Protein AF-A0ABD3AY04-F1 (afdb_monomer)

Structure (mmCIF, N/CA/C/O backbone):
data_AF-A0ABD3AY04-F1
#
_entry.id   AF-A0ABD3AY04-F1
#
loop_
_atom_site.group_PDB
_atom_site.id
_atom_site.type_symbol
_atom_site.label_atom_id
_atom_site.label_alt_id
_atom_site.label_comp_id
_atom_site.label_asym_id
_atom_site.label_entity_id
_atom_site.label_seq_id
_atom_site.pdbx_PDB_ins_code
_atom_site.Cartn_x
_atom_site.Cartn_y
_atom_site.Cartn_z
_atom_site.occupancy
_atom_site.B_iso_or_equiv
_atom_site.auth_seq_id
_atom_site.auth_comp_id
_atom_site.auth_asym_id
_atom_site.auth_atom_id
_atom_site.pdbx_PDB_model_num
ATOM 1 N N . MET A 1 1 ? -29.544 52.229 37.852 1.00 45.53 1 MET A N 1
ATOM 2 C CA . MET A 1 1 ? -28.574 52.099 38.958 1.00 45.53 1 MET A CA 1
ATOM 3 C C . MET A 1 1 ? -29.286 51.544 40.180 1.00 45.53 1 MET A C 1
ATOM 5 O O . MET A 1 1 ? -29.879 52.340 40.889 1.00 45.53 1 MET A O 1
ATOM 9 N N . THR A 1 2 ? -29.266 50.226 40.407 1.00 47.50 2 THR A N 1
ATOM 10 C CA . THR A 1 2 ? -29.200 49.605 41.752 1.00 47.50 2 THR A CA 1
ATOM 11 C C . THR A 1 2 ? -29.108 48.088 41.587 1.00 47.50 2 THR A C 1
ATOM 13 O O . THR A 1 2 ? -30.086 47.426 41.263 1.00 47.50 2 THR A O 1
ATOM 16 N N . PHE A 1 3 ? -27.908 47.539 41.775 1.00 42.91 3 PHE A N 1
ATOM 17 C CA . PHE A 1 3 ? -27.720 46.121 42.066 1.00 42.91 3 PHE A CA 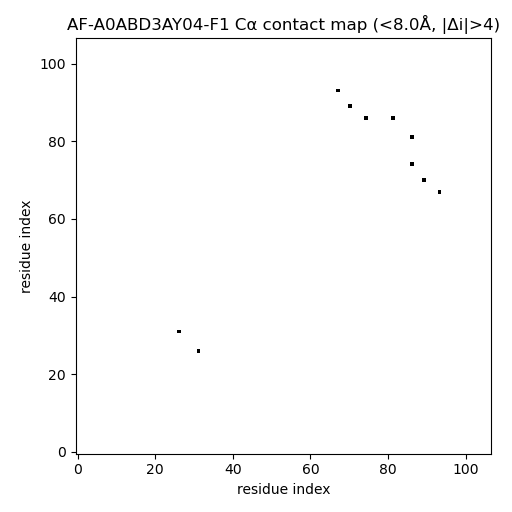1
ATOM 18 C C . PHE A 1 3 ? -27.689 46.001 43.590 1.00 42.91 3 PHE A C 1
ATOM 20 O O . PHE A 1 3 ? -26.745 46.477 44.217 1.00 42.91 3 PHE A O 1
ATOM 27 N N . HIS A 1 4 ? -28.719 45.410 44.192 1.00 53.72 4 HIS A N 1
ATOM 28 C CA . HIS A 1 4 ? -28.672 45.027 45.600 1.00 53.72 4 HIS A CA 1
ATOM 29 C C . HIS A 1 4 ? -28.093 43.614 45.702 1.00 53.72 4 HIS A C 1
ATOM 31 O O . HIS A 1 4 ? -28.765 42.625 45.421 1.00 53.72 4 HIS A O 1
ATOM 37 N N . LEU A 1 5 ? -26.818 43.544 46.083 1.00 49.62 5 LEU A N 1
ATOM 38 C CA . LEU A 1 5 ? -26.184 42.337 46.600 1.00 49.62 5 LEU A CA 1
ATOM 39 C C . LEU A 1 5 ? -26.751 42.059 47.996 1.00 49.62 5 LEU A C 1
ATOM 41 O O . LEU A 1 5 ? -26.503 42.823 48.926 1.00 49.62 5 LEU A O 1
ATOM 45 N N . LEU A 1 6 ? -27.491 40.962 48.139 1.00 49.34 6 LEU A N 1
ATOM 46 C CA . LEU A 1 6 ? -27.768 40.346 49.432 1.00 49.34 6 LEU A CA 1
ATOM 47 C C . LEU A 1 6 ? -26.966 39.050 49.518 1.00 49.34 6 LEU A C 1
ATOM 49 O O . LEU A 1 6 ? -27.215 38.076 48.811 1.00 49.34 6 LEU A O 1
ATOM 53 N N . THR A 1 7 ? -25.958 39.095 50.378 1.00 63.00 7 THR A N 1
ATOM 54 C CA . THR A 1 7 ? -25.218 37.954 50.903 1.00 63.00 7 THR A CA 1
ATOM 55 C C . THR A 1 7 ? -26.142 37.040 51.710 1.00 63.00 7 THR A C 1
ATOM 57 O O . THR A 1 7 ? -26.946 37.535 52.501 1.00 63.00 7 THR A O 1
ATOM 60 N N . PRO A 1 8 ? -25.981 35.710 51.630 1.00 51.56 8 PRO A N 1
ATOM 61 C CA . PRO A 1 8 ? -26.436 34.832 52.689 1.00 51.56 8 PRO A CA 1
ATOM 6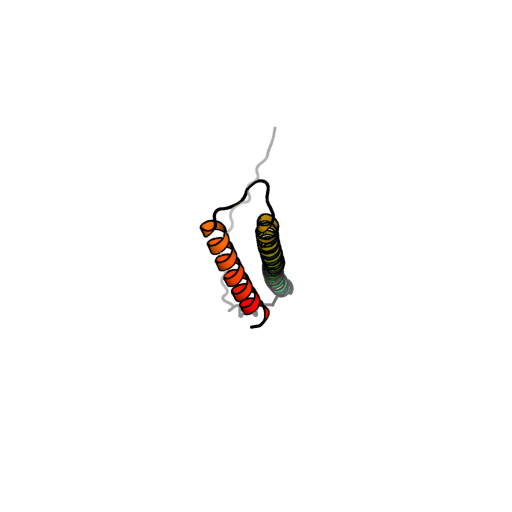2 C C . PRO A 1 8 ? -25.324 34.626 53.715 1.00 51.56 8 PRO A C 1
ATOM 64 O O . PRO A 1 8 ? -24.173 34.319 53.408 1.00 51.56 8 PRO A O 1
ATOM 67 N N . HIS A 1 9 ? -25.752 34.832 54.948 1.00 43.84 9 HIS A N 1
ATOM 68 C CA . HIS A 1 9 ? -25.082 34.656 56.217 1.00 43.84 9 HIS A CA 1
ATOM 69 C C . HIS A 1 9 ? -24.584 33.216 56.437 1.00 43.84 9 HIS A C 1
ATOM 71 O O . HIS A 1 9 ? -25.215 32.240 56.036 1.00 43.84 9 HIS A O 1
ATOM 77 N N . SER A 1 10 ? -23.440 33.119 57.107 1.00 48.16 10 SER A N 1
ATOM 78 C CA . SER A 1 10 ? -22.774 31.909 57.581 1.00 48.16 10 SER A CA 1
ATOM 79 C C . SER A 1 10 ? -23.662 31.025 58.460 1.00 48.16 10 SER A C 1
ATOM 81 O O . SER A 1 10 ? -24.239 31.512 59.429 1.00 48.16 10 SER A O 1
ATOM 83 N N . ALA A 1 11 ? -23.637 29.712 58.227 1.00 40.47 11 ALA A N 1
ATOM 84 C CA . ALA A 1 11 ? -23.901 28.725 59.268 1.00 40.47 11 ALA A CA 1
ATOM 85 C C . ALA A 1 11 ? -23.071 27.451 59.028 1.00 40.47 11 ALA A C 1
ATOM 87 O O . ALA A 1 11 ? -23.155 26.786 58.000 1.00 40.47 11 ALA A O 1
ATOM 88 N N . SER A 1 12 ? -22.243 27.119 60.006 1.00 44.22 12 SER A N 1
ATOM 89 C CA . SER A 1 12 ? -21.710 25.790 60.328 1.00 44.22 12 SER A CA 1
ATOM 90 C C . SER A 1 12 ? -21.591 25.770 61.860 1.00 44.22 12 SER A C 1
ATOM 92 O O . SER A 1 12 ? -21.488 26.863 62.423 1.00 44.22 12 SER A O 1
ATOM 94 N N . PRO A 1 13 ? -21.551 24.625 62.573 1.00 59.44 13 PRO A N 1
ATOM 95 C CA . PRO A 1 13 ? -21.361 23.246 62.108 1.00 59.44 13 PRO A CA 1
ATOM 96 C C . PRO A 1 13 ? -22.282 22.215 62.821 1.00 59.44 13 PRO A C 1
ATOM 98 O O . PRO A 1 13 ? -23.150 22.566 63.612 1.00 59.44 13 PRO A O 1
ATOM 101 N N . SER A 1 14 ? -21.963 20.931 62.617 1.00 42.31 14 SER A N 1
ATOM 102 C CA . SER A 1 14 ? -22.200 19.797 63.531 1.00 42.31 14 SER A CA 1
ATOM 103 C C . SER A 1 14 ? -23.451 18.951 63.284 1.00 42.31 14 SER A C 1
ATOM 105 O O . SER A 1 14 ? -24.572 19.367 63.545 1.00 42.31 14 SER A O 1
ATOM 107 N N . SER A 1 15 ? -23.250 17.690 62.898 1.00 41.16 15 SER A N 1
ATOM 108 C CA . SER A 1 15 ? -23.413 16.594 63.859 1.00 41.16 15 SER A CA 1
ATOM 109 C C . SER A 1 15 ? -23.016 15.265 63.221 1.00 41.16 15 SER A C 1
ATOM 111 O O . SER A 1 15 ? -23.350 14.962 62.077 1.00 41.16 15 SER A O 1
ATOM 113 N N . ALA A 1 16 ? -22.258 14.495 63.989 1.00 54.38 16 ALA A N 1
ATOM 114 C CA . ALA A 1 16 ? -21.768 13.174 63.668 1.00 54.38 16 ALA A CA 1
ATOM 115 C C . ALA A 1 16 ? -22.896 12.203 63.287 1.00 54.38 16 ALA A C 1
ATOM 117 O O . ALA A 1 16 ? -23.918 12.139 63.965 1.00 54.38 16 ALA A O 1
ATOM 118 N N . ASN A 1 17 ? -22.645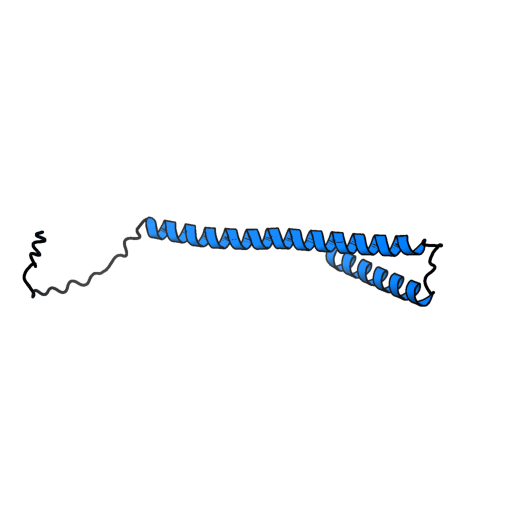 11.335 62.305 1.00 42.72 17 ASN A N 1
ATOM 119 C CA . ASN A 1 17 ? -22.815 9.911 62.572 1.00 42.72 17 ASN A CA 1
ATOM 120 C C . ASN A 1 17 ? -22.096 9.043 61.542 1.00 42.72 17 ASN A C 1
ATOM 122 O O . ASN A 1 17 ? -22.408 9.060 60.352 1.00 42.72 17 ASN A O 1
ATOM 126 N N . GLY A 1 18 ? -21.153 8.244 62.038 1.00 50.12 18 GLY A N 1
ATOM 127 C CA . GLY A 1 18 ? -20.580 7.138 61.296 1.00 50.12 18 GLY A CA 1
ATOM 128 C C . GLY A 1 18 ? -21.662 6.107 61.003 1.00 50.12 18 GLY A C 1
ATOM 129 O O . GLY A 1 18 ? -22.160 5.430 61.898 1.00 50.12 18 GLY A O 1
ATOM 130 N N . LYS A 1 19 ? -22.003 5.955 59.730 1.00 45.03 19 LYS A N 1
ATOM 131 C CA . LYS A 1 19 ? -22.512 4.692 59.211 1.00 45.03 19 LYS A CA 1
ATOM 132 C C . LYS A 1 19 ? -21.582 4.297 58.089 1.00 45.03 19 LYS A C 1
ATOM 134 O O . LYS A 1 19 ? -21.458 5.021 57.107 1.00 45.03 19 LYS A O 1
ATOM 139 N N . ALA A 1 20 ? -20.895 3.177 58.297 1.00 49.41 20 ALA A N 1
ATOM 140 C CA . ALA A 1 20 ? -20.123 2.490 57.282 1.00 49.41 20 ALA A CA 1
ATOM 141 C C . ALA A 1 20 ? -21.002 2.350 56.037 1.00 49.41 20 ALA A C 1
ATOM 143 O O . ALA A 1 20 ? -21.925 1.532 55.994 1.00 49.41 20 ALA A O 1
ATOM 144 N N . PHE A 1 21 ? -20.739 3.212 55.058 1.00 43.47 21 PHE A N 1
ATOM 145 C CA . PHE A 1 21 ? -21.305 3.134 53.729 1.00 43.47 21 PHE A CA 1
ATOM 146 C C . PHE A 1 21 ? -20.646 1.904 53.112 1.00 43.47 21 PHE A C 1
ATOM 148 O O . PHE A 1 21 ? -19.574 1.963 52.517 1.00 43.47 21 PHE A O 1
ATOM 155 N N . THR A 1 22 ? -21.248 0.740 53.346 1.00 52.38 22 THR A N 1
ATOM 156 C CA . THR A 1 22 ? -21.069 -0.387 52.439 1.00 52.38 22 THR A CA 1
ATOM 157 C C . THR A 1 22 ? -21.761 0.035 51.154 1.00 52.38 22 THR A C 1
ATOM 159 O O . THR A 1 22 ? -22.926 -0.267 50.908 1.00 52.38 22 THR A O 1
ATOM 162 N N . GLU A 1 23 ? -21.043 0.854 50.387 1.00 52.66 23 GLU A N 1
ATOM 163 C CA . GLU A 1 23 ? -21.399 1.278 49.051 1.00 52.66 23 GLU A CA 1
ATOM 164 C C . GLU A 1 23 ? -21.447 0.010 48.210 1.00 52.66 23 GLU A C 1
ATOM 166 O O . GLU A 1 23 ? -20.457 -0.451 47.639 1.00 52.66 23 GLU A O 1
ATOM 171 N N . LYS A 1 24 ? -22.620 -0.620 48.163 1.00 50.03 24 LYS A N 1
ATOM 172 C CA . LYS A 1 24 ? -22.960 -1.401 46.991 1.00 50.03 24 LYS A CA 1
ATOM 173 C C . LYS A 1 24 ? -22.930 -0.389 45.864 1.00 50.03 24 LYS A C 1
ATOM 175 O O . LYS A 1 24 ? -23.857 0.401 45.748 1.00 50.03 24 LYS A O 1
ATOM 180 N N . VAL A 1 25 ? -21.826 -0.376 45.119 1.00 57.72 25 VAL A N 1
ATOM 181 C CA . VAL A 1 25 ? -21.693 0.358 43.865 1.00 57.72 25 VAL A CA 1
ATOM 182 C C . VAL A 1 25 ? -22.870 -0.078 43.006 1.00 57.72 25 VAL A C 1
ATOM 184 O O . VAL A 1 25 ? -22.863 -1.147 42.388 1.00 57.72 25 VAL A O 1
ATOM 187 N N . GLU A 1 26 ? -23.938 0.706 43.062 1.00 59.12 26 GLU A N 1
ATOM 188 C CA . GLU A 1 26 ? -25.108 0.529 42.238 1.00 59.12 26 GLU A CA 1
ATOM 189 C C . GLU A 1 26 ? -24.629 0.858 40.834 1.00 59.12 26 GLU A C 1
ATOM 191 O O . GLU A 1 26 ? -24.259 1.987 40.516 1.00 59.12 26 GLU A O 1
ATOM 196 N N . LYS A 1 27 ? -24.471 -0.187 40.022 1.00 59.88 27 LYS A N 1
ATOM 197 C CA . LYS A 1 27 ? -23.912 -0.067 38.683 1.00 59.88 27 LYS A CA 1
ATOM 198 C C . LYS A 1 27 ? -24.929 0.676 37.826 1.00 59.88 27 LYS A C 1
ATOM 200 O O . LYS A 1 27 ? -25.786 0.051 37.203 1.00 59.88 27 LYS A O 1
ATOM 205 N N . CYS A 1 28 ? -24.830 2.002 37.812 1.00 63.06 28 CYS A N 1
ATOM 206 C CA . CYS A 1 28 ? -25.670 2.850 36.989 1.00 63.06 28 CYS A CA 1
ATOM 207 C C . CYS A 1 28 ? -25.567 2.375 35.529 1.00 63.06 28 CYS A C 1
ATOM 209 O O . CYS A 1 28 ? -24.458 2.155 35.028 1.00 63.06 28 CYS A O 1
ATOM 211 N N . PRO A 1 29 ? -26.691 2.212 34.811 1.00 72.25 29 PRO A N 1
ATOM 212 C CA . PRO A 1 29 ? -26.695 1.813 33.402 1.00 72.25 29 PRO A CA 1
ATOM 213 C C . PRO A 1 29 ? -25.769 2.674 32.524 1.00 72.25 29 PRO A C 1
ATOM 215 O O . PRO A 1 29 ? -25.220 2.189 31.533 1.00 72.25 29 PRO A O 1
ATOM 218 N N . SER A 1 30 ? -25.531 3.927 32.92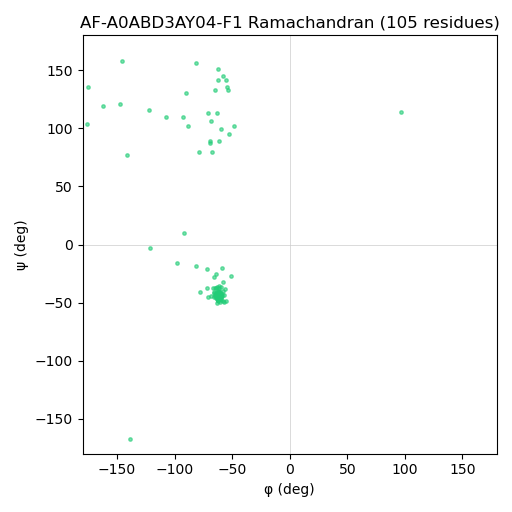9 1.00 83.69 30 SER A N 1
ATOM 219 C CA . SER A 1 30 ? -24.566 4.848 32.324 1.00 83.69 30 SER A CA 1
ATOM 220 C C . SER A 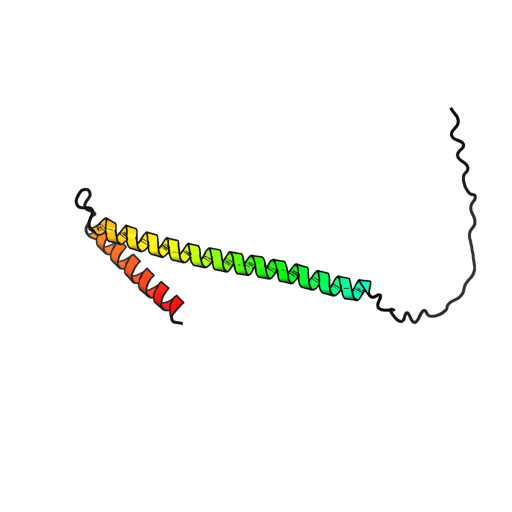1 30 ? -23.132 4.308 32.307 1.00 83.69 30 SER A C 1
ATOM 222 O O . SER A 1 30 ? -22.457 4.444 31.290 1.00 83.69 30 SER A O 1
ATOM 224 N N . ASP A 1 31 ? -22.669 3.633 33.360 1.00 91.44 31 ASP A N 1
ATOM 225 C CA . ASP A 1 31 ? -21.307 3.086 33.437 1.00 91.44 31 ASP A CA 1
ATOM 226 C C . ASP A 1 31 ? -21.121 1.884 32.514 1.00 91.44 31 ASP A C 1
ATOM 228 O O . ASP A 1 31 ? -20.068 1.701 31.892 1.00 91.44 31 ASP A O 1
ATOM 232 N N . ALA A 1 32 ? -22.154 1.046 32.407 1.00 90.94 32 ALA A N 1
ATOM 233 C CA . ALA A 1 32 ? -22.173 -0.044 31.441 1.00 90.94 32 ALA A CA 1
ATOM 234 C C . ALA A 1 32 ? -22.159 0.504 30.003 1.00 90.94 32 ALA A C 1
ATOM 236 O O . ALA A 1 32 ? -21.367 0.043 29.175 1.00 90.94 32 ALA A O 1
ATOM 237 N N . ALA A 1 33 ? -22.958 1.538 29.727 1.00 93.00 33 ALA A N 1
ATOM 238 C CA . ALA A 1 33 ? -22.999 2.199 28.426 1.00 93.00 33 ALA A CA 1
ATOM 239 C C . ALA A 1 33 ? -21.660 2.872 28.066 1.00 93.00 33 ALA A C 1
ATOM 241 O O . ALA A 1 33 ? -21.166 2.699 26.950 1.00 93.00 33 ALA A O 1
ATOM 242 N N . MET A 1 34 ? -21.016 3.571 29.005 1.00 95.00 34 MET A N 1
ATOM 243 C CA . MET A 1 34 ? -19.714 4.211 28.772 1.00 95.00 34 MET A CA 1
ATOM 244 C C . MET A 1 34 ? -18.606 3.198 28.463 1.00 95.00 34 MET A C 1
ATOM 246 O O . MET A 1 34 ? -17.755 3.453 27.607 1.00 95.00 34 MET A O 1
ATOM 250 N N . LYS A 1 35 ? -18.625 2.018 29.096 1.00 94.75 35 LYS A N 1
ATOM 251 C CA . LYS A 1 35 ? -17.683 0.931 28.776 1.00 94.75 35 LYS A CA 1
ATOM 252 C C . LYS A 1 35 ? -17.847 0.456 27.333 1.00 94.75 35 LYS A C 1
ATOM 254 O O . LYS A 1 35 ? -16.848 0.346 26.621 1.00 94.75 35 LYS A O 1
ATOM 259 N N . LEU A 1 36 ? -19.086 0.256 26.880 1.00 96.44 36 LEU A N 1
ATOM 260 C CA . LEU A 1 36 ? -19.368 -0.102 25.486 1.00 96.44 36 LEU A CA 1
ATOM 261 C C . LEU A 1 36 ? -18.905 0.989 24.517 1.00 96.44 36 LEU A C 1
ATOM 263 O O . LEU A 1 36 ? -18.221 0.691 23.540 1.00 96.44 36 LEU A O 1
ATOM 267 N N . GLN A 1 37 ? -19.200 2.255 24.815 1.00 96.44 37 GLN A N 1
ATOM 268 C CA . GLN A 1 37 ? -18.767 3.385 23.991 1.00 96.44 37 GLN A CA 1
ATOM 269 C C . GLN A 1 37 ? -17.241 3.456 23.878 1.00 96.44 37 GLN A C 1
ATOM 271 O O . GLN A 1 37 ? -16.715 3.650 22.781 1.00 96.44 37 GLN A O 1
ATOM 276 N N . LYS A 1 38 ? -16.515 3.264 24.986 1.00 96.50 38 LYS A N 1
ATOM 277 C CA . LYS A 1 38 ? -15.046 3.269 24.995 1.00 96.50 38 LYS A CA 1
ATOM 278 C C . LYS A 1 38 ? -14.474 2.135 24.145 1.00 96.50 38 LYS A C 1
ATOM 280 O O . LYS A 1 38 ? -13.595 2.379 23.317 1.00 96.50 38 LYS A O 1
ATOM 285 N N . VAL A 1 39 ? -14.991 0.917 24.316 1.00 97.44 39 VAL A N 1
ATOM 286 C CA . VAL A 1 39 ? -14.580 -0.248 23.517 1.00 97.44 39 VAL A CA 1
ATOM 287 C C . VAL A 1 39 ? -14.852 -0.003 22.033 1.00 97.44 39 VAL A C 1
ATOM 289 O O . VAL A 1 39 ? -13.963 -0.220 21.208 1.00 97.44 39 VAL A O 1
ATOM 292 N N . TYR A 1 40 ? -16.034 0.517 21.696 1.00 97.44 40 TYR A N 1
ATOM 293 C CA . TYR A 1 40 ? -16.426 0.792 20.316 1.00 97.44 40 TYR A CA 1
ATOM 294 C C . TYR A 1 40 ? -15.563 1.873 19.655 1.00 97.44 40 TYR A C 1
ATOM 296 O O . TYR A 1 40 ? -15.107 1.682 18.527 1.00 97.44 40 TYR A O 1
ATOM 304 N N . ARG A 1 41 ? -15.269 2.975 20.361 1.00 97.38 41 ARG A N 1
ATOM 305 C CA . ARG A 1 41 ? -14.361 4.024 19.862 1.00 97.38 41 ARG A CA 1
ATOM 306 C C . ARG A 1 41 ? -12.983 3.445 19.533 1.00 97.38 41 ARG A C 1
ATOM 308 O O . ARG A 1 41 ? -12.494 3.643 18.426 1.00 97.38 41 ARG A O 1
ATOM 315 N N . GLY A 1 42 ? -12.401 2.658 20.443 1.00 97.56 42 GLY A N 1
ATOM 316 C CA . GLY A 1 42 ? -11.110 2.003 20.201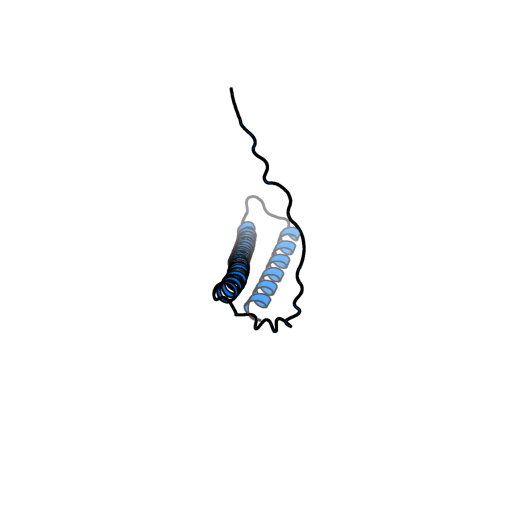 1.00 97.56 42 GLY A CA 1
ATOM 317 C C . GLY A 1 42 ? -11.147 0.985 19.054 1.00 97.56 42 GLY A C 1
ATOM 318 O O . GLY A 1 42 ? -10.195 0.886 18.283 1.00 97.56 42 GLY A O 1
ATOM 319 N N . TYR A 1 43 ? -12.248 0.245 18.910 1.00 97.38 43 TYR A N 1
ATOM 320 C CA . TYR A 1 43 ? -12.457 -0.664 17.782 1.00 97.38 43 TYR A CA 1
ATOM 321 C C . TYR A 1 43 ? -12.503 0.080 16.441 1.00 97.38 43 TYR A C 1
ATOM 323 O O . TYR A 1 43 ? -11.816 -0.331 15.506 1.00 97.38 43 TYR A O 1
ATOM 331 N N . ARG A 1 44 ? -13.254 1.188 16.349 1.00 97.44 44 ARG A N 1
ATOM 332 C CA . ARG A 1 44 ? -13.376 1.974 15.109 1.00 97.44 44 ARG A CA 1
ATOM 333 C C . ARG A 1 44 ? -12.029 2.499 14.633 1.00 97.44 44 ARG A C 1
ATOM 335 O O . ARG A 1 44 ? -11.746 2.369 13.449 1.00 97.44 44 ARG A O 1
ATOM 342 N N . THR A 1 45 ? -11.192 3.003 15.539 1.00 97.19 45 THR A N 1
ATOM 343 C CA . THR A 1 45 ? -9.838 3.458 15.188 1.00 97.19 45 THR A CA 1
ATOM 344 C C . THR A 1 45 ? -8.978 2.317 14.658 1.00 97.19 45 THR A C 1
ATOM 346 O O . THR A 1 45 ? -8.384 2.455 13.596 1.00 97.19 45 THR A O 1
ATOM 349 N N . ARG A 1 46 ? -8.948 1.162 15.339 1.00 97.75 46 ARG A N 1
ATOM 350 C CA . ARG A 1 46 ? -8.174 0.003 14.859 1.00 97.75 46 ARG A CA 1
ATOM 351 C C . ARG A 1 46 ? -8.629 -0.463 13.481 1.00 97.75 46 ARG A C 1
ATOM 353 O O . ARG A 1 46 ? -7.792 -0.866 12.683 1.00 97.75 46 ARG A O 1
ATOM 360 N N . ARG A 1 47 ? -9.935 -0.402 13.206 1.00 97.06 47 ARG A N 1
ATOM 361 C CA . ARG A 1 47 ? -10.478 -0.794 11.906 1.00 97.06 47 ARG A CA 1
ATOM 362 C C . ARG A 1 47 ? -10.116 0.199 10.809 1.00 97.06 47 ARG A C 1
ATOM 364 O O . ARG A 1 47 ? -9.601 -0.240 9.800 1.00 97.06 47 ARG A O 1
ATOM 371 N N . MET A 1 48 ? -10.241 1.503 11.065 1.00 95.25 48 MET A N 1
ATOM 372 C CA . MET A 1 48 ? -9.756 2.538 10.141 1.00 95.25 48 MET A CA 1
ATOM 373 C C . MET A 1 48 ? -8.268 2.353 9.818 1.00 95.25 48 MET A C 1
ATOM 375 O O . MET A 1 48 ? -7.911 2.295 8.652 1.00 95.25 48 MET A O 1
ATOM 379 N N . CYS A 1 49 ? -7.411 2.156 10.829 1.00 95.00 49 CYS A N 1
ATOM 380 C CA . CYS A 1 49 ? -5.986 1.907 10.592 1.00 95.00 49 CYS A CA 1
ATOM 381 C C . CYS A 1 49 ? -5.733 0.628 9.781 1.00 95.00 49 CYS A C 1
ATOM 383 O O . CYS A 1 49 ? -4.820 0.605 8.964 1.00 95.00 49 CYS A O 1
ATOM 385 N N . ALA A 1 50 ? -6.508 -0.436 10.010 1.00 96.25 50 ALA A N 1
ATOM 386 C CA . ALA A 1 50 ? -6.389 -1.671 9.241 1.00 96.25 50 ALA A CA 1
ATOM 387 C C . ALA A 1 50 ? -6.851 -1.483 7.787 1.00 96.25 50 ALA A C 1
ATOM 389 O O . ALA A 1 50 ? -6.158 -1.922 6.875 1.00 96.25 50 ALA A O 1
ATOM 390 N N . ASP A 1 51 ? -7.976 -0.802 7.572 1.00 95.12 51 ASP A N 1
ATOM 391 C CA . ASP A 1 51 ? -8.529 -0.519 6.246 1.00 95.12 51 ASP A CA 1
ATOM 392 C C . ASP A 1 51 ? -7.573 0.386 5.438 1.00 95.12 51 ASP A C 1
ATOM 394 O O . ASP A 1 51 ? -7.270 0.103 4.275 1.00 95.12 51 ASP A O 1
ATOM 398 N N . ASP A 1 52 ? -7.006 1.412 6.079 1.00 95.12 52 ASP A N 1
ATOM 399 C CA . ASP A 1 52 ? -5.993 2.292 5.488 1.00 95.12 52 ASP A CA 1
ATOM 400 C C . ASP A 1 52 ? -4.683 1.544 5.198 1.00 95.12 52 ASP A C 1
ATOM 402 O O . ASP A 1 52 ? -4.082 1.741 4.140 1.00 95.12 52 ASP A O 1
ATOM 406 N N . ALA A 1 53 ? -4.240 0.655 6.096 1.00 95.00 53 ALA A N 1
ATOM 407 C CA . ALA A 1 53 ? -3.049 -0.166 5.881 1.00 95.00 53 ALA A CA 1
ATOM 408 C C . ALA A 1 53 ? -3.229 -1.130 4.701 1.00 95.00 53 ALA A C 1
ATOM 410 O O . ALA A 1 53 ? -2.328 -1.242 3.872 1.00 95.00 53 ALA A O 1
ATOM 411 N N . VAL A 1 54 ? -4.393 -1.777 4.579 1.00 93.56 54 VAL A N 1
ATOM 412 C CA . VAL A 1 54 ? -4.721 -2.647 3.438 1.00 93.56 54 VAL A CA 1
ATOM 413 C C . VAL A 1 54 ? -4.700 -1.846 2.137 1.00 93.56 54 VAL A C 1
ATOM 415 O O . VAL A 1 54 ? -4.053 -2.266 1.177 1.00 93.56 54 VAL A O 1
ATOM 418 N N . SER A 1 55 ? -5.333 -0.669 2.116 1.00 93.44 55 SER A N 1
ATOM 419 C CA . SER A 1 55 ? -5.288 0.245 0.969 1.00 93.44 55 SER A CA 1
ATOM 420 C C . SER A 1 55 ? -3.846 0.627 0.611 1.00 93.44 55 SER A C 1
ATOM 422 O O . SER A 1 55 ? -3.428 0.471 -0.537 1.00 93.44 55 SER A O 1
ATOM 424 N N . GLY A 1 56 ? -3.043 1.046 1.593 1.00 94.00 56 GLY A N 1
ATOM 425 C CA . GLY A 1 56 ? -1.637 1.403 1.395 1.00 94.00 56 GLY A CA 1
ATOM 426 C C . GLY A 1 56 ? -0.785 0.247 0.863 1.00 94.00 56 GLY A C 1
ATOM 427 O O . GLY A 1 56 ? 0.026 0.449 -0.042 1.00 94.00 56 GLY A O 1
ATOM 428 N N . MET A 1 57 ? -0.999 -0.974 1.362 1.00 92.88 57 MET A N 1
ATOM 429 C CA . MET A 1 57 ? -0.327 -2.178 0.862 1.00 92.88 57 MET A CA 1
ATOM 430 C C . MET A 1 57 ? -0.695 -2.467 -0.598 1.00 92.88 57 MET A C 1
ATOM 432 O O . MET A 1 57 ? 0.196 -2.703 -1.416 1.00 92.88 57 MET A O 1
ATOM 436 N N . LEU A 1 58 ? -1.983 -2.399 -0.942 1.00 91.69 58 LEU A N 1
ATOM 437 C CA . LEU A 1 58 ? -2.476 -2.621 -2.306 1.00 91.69 58 LEU A CA 1
ATOM 438 C C . LEU A 1 58 ? -1.920 -1.581 -3.290 1.00 91.69 58 LEU A C 1
ATOM 440 O O . LEU A 1 58 ? -1.430 -1.940 -4.363 1.00 91.69 58 LEU A O 1
ATOM 444 N N . TRP A 1 59 ? -1.929 -0.298 -2.919 1.00 93.56 59 TRP A N 1
ATOM 445 C CA . TRP A 1 59 ? -1.347 0.764 -3.744 1.00 93.56 59 TRP A CA 1
ATOM 446 C C . TRP A 1 59 ? 0.171 0.624 -3.895 1.00 93.56 59 TRP A C 1
ATOM 448 O O . TRP A 1 59 ? 0.696 0.846 -4.988 1.00 93.56 59 TRP A O 1
ATOM 458 N N . GLY A 1 60 ? 0.872 0.198 -2.841 1.00 91.25 60 GLY A N 1
ATOM 459 C CA . GLY A 1 60 ? 2.301 -0.118 -2.903 1.00 91.25 60 GLY A CA 1
ATOM 460 C C . GLY A 1 60 ? 2.607 -1.224 -3.917 1.00 91.25 60 GLY A C 1
ATOM 461 O O . GLY A 1 60 ? 3.461 -1.048 -4.788 1.00 91.25 60 GLY A O 1
ATOM 462 N N . GLN A 1 61 ? 1.848 -2.322 -3.882 1.00 89.62 61 GLN A N 1
ATOM 463 C CA . GLN A 1 61 ? 1.983 -3.419 -4.846 1.00 89.62 61 GLN A CA 1
ATOM 464 C C . GLN A 1 61 ? 1.694 -2.970 -6.285 1.00 89.62 61 GLN A C 1
ATOM 466 O O . GLN A 1 61 ? 2.449 -3.302 -7.204 1.00 89.62 61 GLN A O 1
ATOM 471 N N . ALA A 1 62 ? 0.633 -2.185 -6.491 1.00 90.19 62 ALA A N 1
ATOM 472 C CA . ALA A 1 62 ? 0.282 -1.649 -7.805 1.00 90.19 62 ALA A CA 1
ATOM 473 C C . ALA A 1 62 ? 1.385 -0.736 -8.372 1.00 90.19 62 ALA A C 1
ATOM 475 O O . ALA A 1 62 ? 1.709 -0.804 -9.565 1.00 90.19 62 ALA A O 1
ATOM 476 N N . LEU A 1 63 ? 2.003 0.090 -7.525 1.00 91.50 63 LEU A N 1
ATOM 477 C CA . LEU A 1 63 ? 3.114 0.952 -7.915 1.00 91.50 63 LEU A CA 1
ATOM 478 C C . LEU A 1 63 ? 4.352 0.136 -8.301 1.00 91.50 63 LEU A C 1
ATOM 480 O O . LEU A 1 63 ? 4.963 0.404 -9.341 1.00 91.50 63 LEU A O 1
ATOM 484 N N . ASP A 1 64 ? 4.711 -0.874 -7.509 1.00 88.75 64 ASP A N 1
ATOM 485 C CA . ASP A 1 64 ? 5.846 -1.739 -7.826 1.00 88.75 64 ASP A CA 1
ATOM 486 C C . ASP A 1 64 ? 5.628 -2.515 -9.131 1.00 88.75 64 ASP A C 1
ATOM 488 O O . ASP A 1 64 ? 6.545 -2.597 -9.957 1.00 88.75 64 ASP A O 1
ATOM 492 N N . PHE A 1 65 ? 4.410 -3.016 -9.363 1.00 86.56 65 PHE A N 1
ATOM 493 C CA . PHE A 1 65 ? 4.036 -3.649 -10.627 1.00 86.56 65 PHE A CA 1
ATOM 494 C C . PHE A 1 65 ? 4.167 -2.672 -11.800 1.00 86.56 65 PHE A C 1
ATOM 496 O O . PHE A 1 65 ? 4.780 -2.992 -12.820 1.00 86.56 65 PHE A O 1
ATOM 503 N N . THR A 1 66 ? 3.658 -1.450 -11.655 1.00 89.00 66 THR A N 1
ATOM 504 C CA . THR A 1 66 ? 3.756 -0.418 -12.699 1.00 89.00 66 THR A CA 1
ATOM 505 C C . THR A 1 66 ? 5.214 -0.072 -13.004 1.00 89.00 66 THR A C 1
ATOM 507 O O . THR A 1 66 ? 5.614 -0.019 -14.169 1.00 89.00 66 THR A O 1
ATOM 510 N N . ARG A 1 67 ? 6.050 0.087 -11.970 1.00 87.94 67 ARG A N 1
ATOM 511 C CA . ARG A 1 67 ? 7.488 0.348 -12.115 1.00 87.94 67 ARG A CA 1
ATOM 512 C C . ARG A 1 67 ? 8.202 -0.794 -12.836 1.00 87.94 67 ARG A C 1
ATOM 514 O O . ARG A 1 67 ? 9.053 -0.533 -13.688 1.00 87.94 67 ARG A O 1
ATOM 521 N N . LEU A 1 68 ? 7.857 -2.042 -12.518 1.00 86.88 68 LEU A N 1
ATOM 522 C CA . LEU A 1 68 ? 8.411 -3.220 -13.180 1.00 86.88 68 LEU A CA 1
ATOM 523 C C . LEU A 1 68 ? 8.062 -3.232 -14.677 1.00 86.88 68 LEU A C 1
ATOM 525 O O . LEU A 1 68 ? 8.963 -3.356 -15.512 1.00 86.88 68 LEU A O 1
ATOM 529 N N . ASN A 1 69 ? 6.791 -3.015 -15.021 1.00 85.00 69 ASN A N 1
ATOM 530 C CA . ASN A 1 69 ? 6.323 -2.957 -16.410 1.00 85.00 69 ASN A CA 1
ATOM 531 C C . ASN A 1 69 ? 6.969 -1.811 -17.194 1.00 85.00 69 ASN A C 1
ATOM 533 O O . ASN A 1 69 ? 7.522 -2.045 -18.267 1.00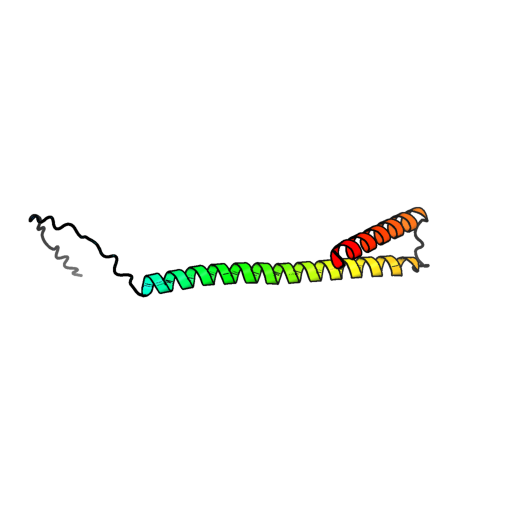 85.00 69 ASN A O 1
ATOM 537 N N . HIS A 1 70 ? 6.993 -0.598 -16.636 1.00 85.19 70 HIS A N 1
ATOM 538 C CA . HIS A 1 70 ? 7.640 0.555 -17.268 1.00 85.19 70 HIS A CA 1
ATOM 539 C C . HIS A 1 70 ? 9.122 0.280 -17.566 1.00 85.19 70 HIS A C 1
ATOM 541 O O . HIS A 1 70 ? 9.615 0.546 -18.662 1.00 85.19 70 HIS A O 1
ATOM 547 N N . SER A 1 71 ? 9.830 -0.332 -16.612 1.00 81.62 71 SER A N 1
ATOM 548 C CA . SER A 1 71 ? 11.237 -0.701 -16.782 1.00 81.62 71 SER A CA 1
ATOM 549 C C . SER A 1 71 ? 11.453 -1.783 -17.855 1.00 81.62 71 SER A C 1
ATOM 551 O O . SER A 1 71 ? 12.504 -1.817 -18.492 1.00 81.62 71 SER A O 1
ATOM 553 N N . THR A 1 72 ? 10.455 -2.641 -18.079 1.00 80.56 72 THR A N 1
ATOM 554 C CA . THR A 1 72 ? 10.482 -3.699 -19.099 1.00 80.56 72 THR A CA 1
ATOM 555 C C . THR A 1 72 ? 10.205 -3.128 -20.489 1.00 80.56 72 THR A C 1
ATOM 557 O O . THR A 1 72 ? 10.900 -3.473 -21.437 1.00 80.56 72 THR A O 1
ATOM 560 N N . ILE A 1 73 ? 9.263 -2.191 -20.614 1.00 79.12 73 ILE A N 1
ATOM 561 C CA . ILE A 1 73 ? 8.960 -1.507 -21.882 1.00 79.12 73 ILE A CA 1
ATOM 562 C C . ILE A 1 73 ? 10.140 -0.629 -22.330 1.00 79.12 73 ILE A C 1
ATOM 564 O O . ILE A 1 73 ? 10.478 -0.605 -23.512 1.00 79.12 73 ILE A O 1
ATOM 568 N N . SER A 1 74 ? 10.832 0.020 -21.387 1.00 74.31 74 SER A N 1
ATOM 569 C CA . SER A 1 74 ? 12.031 0.830 -21.660 1.00 74.31 74 SER A CA 1
ATOM 570 C C . SER A 1 74 ? 13.176 0.038 -22.322 1.00 74.31 74 SER A C 1
ATOM 572 O O . SER A 1 74 ? 14.004 0.628 -23.011 1.00 74.31 74 SER A O 1
ATOM 574 N N . ILE A 1 75 ? 13.189 -1.301 -22.221 1.00 73.38 75 ILE A N 1
ATOM 575 C CA . ILE A 1 75 ? 14.143 -2.169 -22.941 1.00 73.38 75 ILE A CA 1
ATOM 576 C C . ILE A 1 75 ? 14.056 -1.967 -24.462 1.00 73.38 75 ILE A C 1
ATOM 578 O O . ILE A 1 75 ? 15.070 -2.076 -25.150 1.00 73.38 75 ILE A O 1
ATOM 582 N N . PHE A 1 76 ? 12.865 -1.656 -24.979 1.00 74.44 76 PHE A N 1
ATOM 583 C CA . PHE A 1 76 ? 12.597 -1.492 -26.408 1.00 74.44 76 PHE A CA 1
ATOM 584 C C . PHE A 1 76 ? 12.753 -0.044 -26.888 1.00 74.44 76 PHE A C 1
ATOM 586 O O . PHE A 1 76 ? 12.376 0.283 -28.012 1.00 74.44 76 PHE A O 1
ATOM 593 N N . GLN A 1 77 ? 13.293 0.857 -26.062 1.00 76.56 77 GLN A N 1
ATOM 594 C CA . GLN A 1 77 ? 13.467 2.255 -26.442 1.00 76.56 77 GLN A CA 1
ATOM 595 C C . GLN A 1 77 ? 14.696 2.437 -27.351 1.00 76.56 77 GLN A C 1
ATOM 597 O O . GLN A 1 77 ? 15.762 2.875 -26.925 1.00 76.56 77 GLN A O 1
ATOM 602 N N . PHE A 1 78 ? 14.531 2.129 -28.640 1.00 72.12 78 PHE A N 1
ATOM 603 C CA . PHE A 1 78 ? 15.599 2.190 -29.649 1.00 72.12 78 PHE A CA 1
ATOM 604 C C . PHE A 1 78 ? 16.155 3.601 -29.893 1.00 72.12 78 PHE A C 1
ATOM 606 O O . PHE A 1 78 ? 17.307 3.746 -30.285 1.00 72.12 78 PHE A O 1
ATOM 613 N N . LEU A 1 79 ? 15.357 4.642 -29.627 1.00 80.75 79 LEU A N 1
ATOM 614 C CA . LEU A 1 79 ? 15.763 6.044 -29.790 1.00 80.75 79 LEU A CA 1
ATOM 615 C C . LEU A 1 79 ? 16.774 6.510 -28.729 1.00 80.75 79 LEU A C 1
ATOM 617 O O . LEU A 1 79 ? 17.475 7.495 -28.942 1.00 80.75 79 LEU A O 1
ATOM 621 N N . LYS A 1 80 ? 16.849 5.824 -27.582 1.00 80.50 80 LYS A N 1
ATOM 622 C CA . LYS A 1 80 ? 17.801 6.126 -26.508 1.00 80.50 80 LYS A CA 1
ATOM 623 C C . LYS A 1 80 ? 18.305 4.817 -25.896 1.00 80.50 80 LYS A C 1
ATOM 625 O O . LYS A 1 80 ? 17.843 4.429 -24.822 1.00 80.50 80 LYS A O 1
ATOM 630 N N . PRO A 1 81 ? 19.224 4.118 -26.581 1.00 78.44 81 PRO A N 1
ATOM 631 C CA . PRO A 1 81 ? 19.717 2.837 -26.111 1.00 78.44 81 PRO A CA 1
ATOM 632 C C . PRO A 1 81 ? 20.488 3.016 -24.803 1.00 78.44 81 PRO A C 1
ATOM 634 O O . PRO A 1 81 ? 21.337 3.896 -24.661 1.00 78.44 81 PRO A O 1
ATOM 637 N N . GLU A 1 82 ? 20.191 2.161 -23.835 1.00 81.94 82 GLU A N 1
ATOM 638 C CA . GLU A 1 82 ? 20.941 2.102 -22.589 1.00 81.94 82 GLU A CA 1
ATOM 639 C C . GLU A 1 82 ? 22.236 1.299 -22.733 1.00 81.94 82 GLU A C 1
ATOM 641 O O . GLU A 1 82 ? 22.341 0.384 -23.554 1.00 81.94 82 GLU A O 1
ATOM 646 N N . SER A 1 83 ? 23.205 1.579 -21.857 1.00 87.69 83 SER A N 1
ATOM 647 C CA . SER A 1 83 ? 24.423 0.777 -21.760 1.00 87.69 83 SER A CA 1
ATOM 648 C C . SER A 1 83 ? 24.117 -0.670 -21.349 1.00 87.69 83 SER A C 1
ATOM 650 O O . SER A 1 83 ? 23.170 -0.949 -20.606 1.00 87.69 83 SER A O 1
ATOM 652 N N . ALA A 1 84 ? 24.957 -1.612 -21.787 1.00 87.00 84 ALA A N 1
ATOM 653 C CA . ALA A 1 84 ? 24.820 -3.027 -21.432 1.00 87.00 84 ALA A CA 1
ATOM 654 C C . ALA A 1 84 ? 24.813 -3.255 -19.907 1.00 87.00 84 ALA A C 1
ATOM 656 O O . ALA A 1 84 ? 24.018 -4.047 -19.403 1.00 87.00 84 ALA A O 1
ATOM 657 N N . ALA A 1 85 ? 25.629 -2.499 -19.166 1.00 87.44 85 ALA A N 1
ATOM 658 C CA . ALA A 1 85 ? 25.670 -2.549 -17.706 1.00 87.44 85 ALA A CA 1
ATOM 659 C C . ALA A 1 85 ? 24.345 -2.094 -17.062 1.00 87.44 85 ALA A C 1
ATOM 661 O O . ALA A 1 85 ? 23.846 -2.757 -16.154 1.00 87.44 85 ALA A O 1
ATOM 662 N N . SER A 1 86 ? 23.732 -1.011 -17.563 1.00 86.44 86 SER A N 1
ATOM 663 C CA . SER A 1 86 ? 22.413 -0.546 -17.094 1.00 86.44 86 SER A CA 1
ATOM 664 C C . SER A 1 86 ? 21.342 -1.619 -17.298 1.00 86.44 86 SER A C 1
ATOM 666 O O . SER A 1 86 ? 20.575 -1.933 -16.383 1.00 86.44 86 SER A O 1
ATOM 668 N N . ARG A 1 87 ? 21.346 -2.253 -18.478 1.00 85.75 87 ARG A N 1
ATOM 669 C CA . ARG A 1 87 ? 20.417 -3.340 -18.811 1.00 85.75 87 ARG A CA 1
ATOM 670 C C . ARG A 1 87 ? 20.565 -4.518 -17.848 1.00 85.75 87 ARG A C 1
ATOM 672 O O . ARG A 1 87 ? 19.556 -5.009 -17.342 1.00 85.75 87 ARG A O 1
ATOM 679 N N . TRP A 1 88 ? 21.797 -4.939 -17.565 1.00 86.81 88 TRP A N 1
ATOM 680 C CA . TRP A 1 88 ? 22.070 -6.049 -16.650 1.00 86.81 88 TRP A CA 1
ATOM 681 C C . TRP A 1 88 ? 21.632 -5.750 -15.210 1.00 86.81 88 TRP A C 1
ATOM 683 O O . TRP A 1 88 ? 20.960 -6.572 -14.579 1.00 86.81 88 TRP A O 1
ATOM 693 N N . ASN A 1 89 ? 21.928 -4.545 -14.713 1.00 89.00 89 ASN A N 1
ATOM 694 C CA . ASN A 1 89 ? 21.533 -4.112 -13.371 1.00 89.00 89 ASN A CA 1
ATOM 695 C C . ASN A 1 89 ? 20.010 -4.085 -13.205 1.00 89.00 89 ASN A C 1
ATOM 697 O O . ASN A 1 89 ? 19.485 -4.573 -12.202 1.00 89.00 89 ASN A O 1
ATOM 701 N N . ARG A 1 90 ? 19.281 -3.566 -14.202 1.00 86.06 90 ARG A N 1
ATOM 702 C CA . ARG A 1 90 ? 17.814 -3.557 -14.178 1.00 86.06 90 ARG A CA 1
ATOM 703 C C . ARG A 1 90 ? 17.235 -4.970 -14.181 1.00 86.06 90 ARG A C 1
ATOM 705 O O . ARG A 1 90 ? 16.370 -5.251 -13.358 1.00 86.06 90 ARG A O 1
ATOM 712 N N . VAL A 1 91 ? 17.669 -5.838 -15.100 1.00 87.75 91 VAL A N 1
ATOM 713 C CA . VAL A 1 91 ? 17.146 -7.215 -15.198 1.00 87.75 91 VAL A CA 1
ATOM 714 C C . VAL A 1 91 ? 17.367 -7.965 -13.885 1.00 87.75 91 VAL A C 1
ATOM 716 O O . VAL A 1 91 ? 16.439 -8.595 -13.383 1.00 87.75 91 VAL A O 1
ATOM 719 N N . SER A 1 92 ? 18.546 -7.810 -13.284 1.00 88.94 92 SER A N 1
ATOM 720 C CA . SER A 1 92 ? 18.865 -8.393 -11.978 1.00 88.94 92 SER A CA 1
ATOM 721 C C . SER A 1 92 ? 17.925 -7.876 -10.884 1.00 88.94 92 SER A C 1
ATOM 723 O O . SER A 1 92 ? 17.305 -8.666 -10.175 1.00 88.94 92 SER A O 1
ATOM 725 N N . LEU A 1 93 ? 17.735 -6.554 -10.784 1.00 88.75 93 LEU A N 1
ATOM 726 C CA . LEU A 1 93 ? 16.829 -5.946 -9.803 1.00 88.75 93 LEU A CA 1
ATOM 727 C C . LEU A 1 93 ? 15.372 -6.398 -9.991 1.00 88.75 93 LEU A C 1
ATOM 729 O O . LEU A 1 93 ? 14.672 -6.669 -9.017 1.00 88.75 93 LEU A O 1
ATOM 733 N N . ASN A 1 94 ? 14.919 -6.492 -11.238 1.00 87.31 94 ASN A N 1
ATOM 734 C CA . ASN A 1 94 ? 13.579 -6.951 -11.586 1.00 87.31 94 ASN A CA 1
ATOM 735 C C . ASN A 1 94 ? 13.369 -8.425 -11.213 1.00 87.31 94 ASN A C 1
ATOM 737 O O . ASN A 1 94 ? 12.327 -8.762 -10.651 1.00 87.31 94 ASN A O 1
ATOM 741 N N . ALA A 1 95 ? 14.362 -9.283 -11.461 1.00 89.81 95 ALA A N 1
ATOM 742 C CA . ALA A 1 95 ? 14.326 -10.687 -11.063 1.00 89.81 95 ALA A CA 1
ATOM 743 C C . ALA A 1 95 ? 14.244 -10.835 -9.536 1.00 89.81 95 ALA A C 1
ATOM 745 O O . ALA A 1 95 ? 13.367 -11.541 -9.038 1.00 89.81 95 ALA A O 1
ATOM 746 N N . PHE A 1 96 ? 15.081 -10.110 -8.785 1.00 90.88 96 PHE A N 1
ATOM 747 C CA . PHE A 1 96 ? 15.014 -10.113 -7.321 1.00 90.88 96 PHE A CA 1
ATOM 748 C C . PHE A 1 96 ? 13.649 -9.653 -6.809 1.00 90.88 96 PHE A C 1
ATOM 750 O O . PHE A 1 96 ? 13.073 -10.301 -5.938 1.00 90.88 96 PHE A O 1
ATOM 757 N N . LYS A 1 97 ? 13.083 -8.586 -7.381 1.00 86.31 97 LYS A N 1
ATOM 758 C CA . LYS A 1 97 ? 11.738 -8.118 -7.017 1.00 86.31 97 LYS A CA 1
ATOM 759 C C . LYS A 1 97 ? 10.662 -9.162 -7.291 1.00 86.31 97 LYS A C 1
ATOM 761 O O . LYS A 1 97 ? 9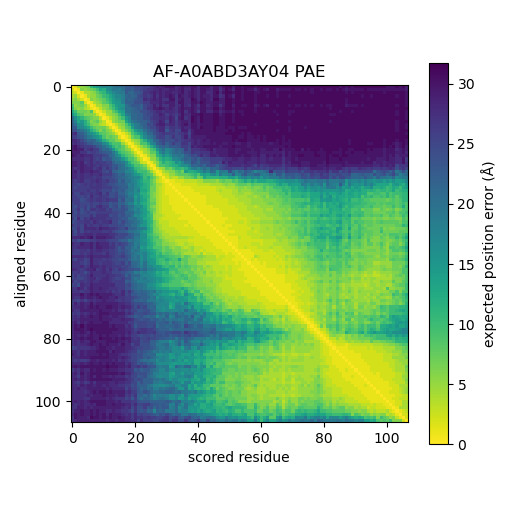.829 -9.393 -6.424 1.00 86.31 97 LYS A O 1
ATOM 766 N N . ALA A 1 98 ? 10.692 -9.812 -8.453 1.00 86.00 98 ALA A N 1
ATOM 767 C CA . ALA A 1 98 ? 9.726 -10.852 -8.797 1.00 86.00 98 ALA A CA 1
ATOM 768 C C . ALA A 1 98 ? 9.809 -12.052 -7.839 1.00 86.00 98 ALA A C 1
ATOM 770 O O . ALA A 1 98 ? 8.779 -12.577 -7.416 1.00 86.00 98 ALA A O 1
ATOM 771 N N . ILE A 1 99 ? 11.025 -12.455 -7.454 1.00 89.62 99 ILE A N 1
ATOM 772 C CA . ILE A 1 99 ? 11.253 -13.519 -6.468 1.00 89.62 99 ILE A CA 1
ATOM 773 C C . ILE A 1 99 ? 10.709 -13.108 -5.096 1.00 89.62 99 ILE A C 1
ATOM 775 O O . ILE A 1 99 ? 10.000 -13.890 -4.469 1.00 89.62 99 ILE A O 1
ATOM 779 N N . LEU A 1 100 ? 10.994 -11.884 -4.644 1.00 86.50 100 LEU A N 1
ATOM 780 C CA . LEU A 1 100 ? 10.515 -11.373 -3.357 1.00 86.50 100 LEU A CA 1
ATOM 781 C C . LEU A 1 100 ? 8.988 -11.241 -3.319 1.00 86.50 100 LEU A C 1
ATOM 783 O O . LEU A 1 100 ? 8.368 -11.676 -2.353 1.00 86.50 100 LEU A O 1
ATOM 787 N N . MET A 1 101 ? 8.375 -10.712 -4.380 1.00 86.06 101 MET A N 1
ATOM 788 C CA . MET A 1 101 ? 6.916 -10.640 -4.505 1.00 86.06 101 MET A CA 1
ATOM 789 C C . MET A 1 101 ? 6.281 -12.027 -4.490 1.00 86.06 101 MET A C 1
ATOM 791 O O . MET A 1 101 ? 5.282 -12.231 -3.810 1.00 86.06 101 MET A O 1
ATOM 795 N N . ARG A 1 102 ? 6.868 -13.001 -5.198 1.00 85.31 102 ARG A N 1
ATOM 796 C CA . ARG A 1 102 ? 6.387 -14.385 -5.167 1.00 85.31 102 ARG A CA 1
ATOM 797 C C . ARG A 1 102 ? 6.535 -14.987 -3.769 1.00 85.31 102 ARG A C 1
ATOM 799 O O . ARG A 1 102 ? 5.612 -15.631 -3.297 1.00 85.31 102 ARG A O 1
ATOM 806 N N . LYS A 1 103 ? 7.648 -14.739 -3.080 1.00 85.44 103 LYS A N 1
ATOM 807 C CA . LYS A 1 103 ? 7.843 -15.224 -1.710 1.00 85.44 103 LYS A CA 1
ATOM 808 C C . LYS A 1 103 ? 6.802 -14.656 -0.735 1.00 85.44 103 LYS A C 1
ATOM 810 O O . LYS A 1 103 ? 6.382 -15.372 0.153 1.00 85.44 103 LYS A O 1
ATOM 815 N N . PHE A 1 104 ? 6.375 -13.407 -0.919 1.00 80.19 104 PHE A N 1
ATOM 816 C CA . PHE A 1 104 ? 5.386 -12.749 -0.055 1.00 80.19 104 PHE A CA 1
ATOM 817 C C . PHE A 1 104 ? 3.922 -13.106 -0.383 1.00 80.19 104 PHE A C 1
ATOM 819 O O . PHE A 1 104 ? 3.035 -12.854 0.421 1.00 80.19 104 PHE A O 1
ATOM 826 N N . LEU A 1 105 ? 3.643 -13.626 -1.584 1.00 77.12 105 LEU A N 1
ATOM 827 C CA . LEU A 1 105 ? 2.281 -13.962 -2.028 1.00 77.12 105 LEU A CA 1
ATOM 828 C C . LEU A 1 105 ? 1.926 -15.451 -1.871 1.00 77.12 105 LEU A C 1
ATOM 830 O O . LEU A 1 105 ? 0.749 -15.786 -1.970 1.00 77.12 105 LEU A O 1
ATOM 834 N N . TYR A 1 106 ? 2.913 -16.334 -1.684 1.00 66.50 106 TYR A N 1
ATOM 835 C CA . TYR A 1 106 ? 2.723 -17.794 -1.653 1.00 66.50 106 TYR A CA 1
ATOM 836 C C . TYR A 1 106 ? 3.183 -18.468 -0.348 1.00 66.50 106 TYR A C 1
ATOM 838 O O . T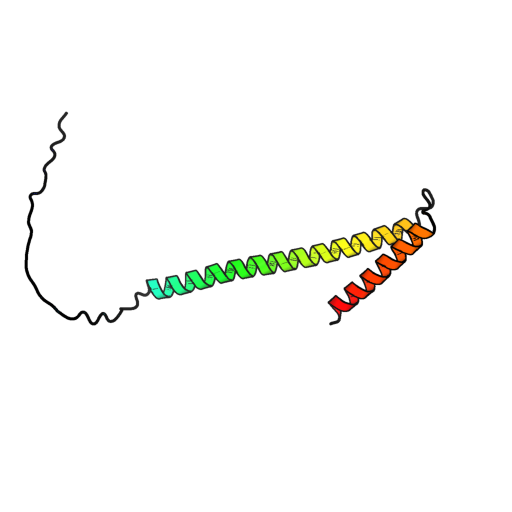YR A 1 106 ? 2.992 -19.675 -0.212 1.00 66.50 106 TYR A O 1
ATOM 846 N N . GLU A 1 107 ? 3.747 -17.707 0.592 1.00 51.44 107 GLU A N 1
ATOM 847 C CA . GLU A 1 107 ? 3.951 -18.098 1.996 1.00 51.44 107 GLU A CA 1
ATOM 848 C C . GLU A 1 107 ? 3.311 -17.062 2.918 1.00 51.44 107 GLU A C 1
ATOM 850 O O . GLU A 1 107 ? 2.724 -17.478 3.942 1.00 51.44 107 GLU A O 1
#

pLDDT: mean 77.91, std 18.32, range [40.47, 97.75]

Foldseek 3Di:
DDDDDDDDDDDDDDDDDDDPCPPPVPPPVVNVVVVVVVVVVVVVVVVVVVVVVVVVVVVVVVVVVVVLVVLVVVCPVPVDHDDPVVVVVSVVVSVVVVVVVCVVPPD

Sequence (107 aa):
MTFHLLTPHSASPSSANGKAFTEKVEKCPSDAAMKLQKVYRGYRTRRMCADDAVSGMLWGQALDFTRLNHSTISIFQFLKPESAASRWNRVSLNAFKAILMRKFLYE

Solvent-accessible surface area (backbone atoms only — not comparable to full-atom values): 6779 Å² total; per-residue (Å²): 141,85,86,83,86,78,81,83,80,90,85,83,85,88,80,90,76,95,66,88,76,80,71,72,78,73,80,50,70,63,60,60,49,50,52,51,51,54,53,49,53,56,49,52,53,54,47,52,54,48,54,51,47,52,51,53,52,52,53,50,52,51,49,53,51,49,53,52,50,53,61,56,57,56,74,71,38,76,93,66,72,74,55,71,66,58,54,52,53,50,54,52,53,52,50,53,49,53,52,52,52,49,54,71,75,77,108

Secondary structure (DSSP, 8-state):
------PPPP------------------HHHHHHHHHHHHHHHHHHHHHHHHHHHHHHHHHHHHHHHHHHHHHGGG-TTSPPPHHHHHHHHHHHHHHHHHHHHHHH-

Organism: NCBI:txid153742

Radius of gyration: 35.91 Å; Cα contacts (8 Å, |Δi|>4): 5; chains: 1; bounding box: 55×70×94 Å

Mean predicted aligned error: 15.62 Å

InterPro domains:
  IPR000048 IQ motif, EF-hand binding site [PF00612] (31-47)
  IPR044159 IQ domain-containing protein IQM [PTHR31250] (25-97)